Protein AF-A0AAJ0HAQ5-F1 (afdb_monomer)

Sequence (121 aa):
MRFATAILSAIAVILHSTLVVADSLTILECTTWWGSKDRTTAIWHTDHGSHSVDASNDCRDPDVPIVWEFCMDYSMKRGHFKATGQNKRCFVESNSKQVGGSYAGDALCSILKYSEVFCGW

Radius of gyration: 21.54 Å; Cα contacts (8 Å, |Δi|>4): 237; chains: 1; bounding box: 39×27×89 Å

Structure (mmCIF, N/CA/C/O backbone):
data_AF-A0AAJ0HAQ5-F1
#
_entry.id   AF-A0AAJ0HAQ5-F1
#
loop_
_atom_site.group_PDB
_atom_site.id
_atom_site.type_symbol
_atom_site.label_atom_id
_atom_site.label_alt_id
_atom_site.label_comp_id
_atom_site.label_asym_id
_atom_site.label_entity_id
_atom_site.label_seq_id
_atom_site.pdbx_PDB_ins_code
_atom_site.Cartn_x
_atom_site.Cartn_y
_atom_site.Cartn_z
_atom_site.occupancy
_atom_site.B_iso_or_equiv
_atom_site.auth_seq_id
_atom_site.auth_comp_id
_atom_site.auth_asym_id
_atom_site.auth_atom_id
_atom_site.pdbx_PDB_model_num
ATOM 1 N N . MET A 1 1 ? 7.122 -0.144 68.369 1.00 42.69 1 MET A N 1
ATOM 2 C CA . MET A 1 1 ? 7.317 -1.013 67.189 1.00 42.69 1 MET A CA 1
ATOM 3 C C . MET A 1 1 ? 5.962 -1.290 66.554 1.00 42.69 1 MET A C 1
ATOM 5 O O . MET A 1 1 ? 5.182 -2.042 67.120 1.00 42.69 1 MET A O 1
ATOM 9 N N . ARG A 1 2 ? 5.643 -0.619 65.442 1.00 45.25 2 ARG A N 1
ATOM 10 C CA . ARG A 1 2 ? 4.482 -0.909 64.586 1.00 45.25 2 ARG A CA 1
ATOM 11 C C . ARG A 1 2 ? 4.900 -0.617 63.146 1.00 45.25 2 ARG A C 1
ATOM 13 O O . ARG A 1 2 ? 4.718 0.492 62.667 1.00 45.25 2 ARG A O 1
ATOM 20 N N . PHE A 1 3 ? 5.536 -1.593 62.505 1.00 48.78 3 PHE A N 1
ATOM 21 C CA . PHE A 1 3 ? 5.750 -1.582 61.061 1.00 48.78 3 PHE A CA 1
ATOM 22 C C . PHE A 1 3 ? 4.615 -2.390 60.446 1.00 48.78 3 PHE A C 1
ATOM 24 O O . PHE A 1 3 ? 4.700 -3.606 60.314 1.00 48.78 3 PHE A O 1
ATOM 31 N N . ALA A 1 4 ? 3.509 -1.717 60.166 1.00 52.75 4 ALA A N 1
ATOM 32 C CA . ALA A 1 4 ? 2.449 -2.253 59.335 1.00 52.75 4 ALA A CA 1
ATOM 33 C C . ALA A 1 4 ? 2.236 -1.272 58.186 1.00 52.75 4 ALA A C 1
ATOM 35 O O . ALA A 1 4 ? 2.417 -0.069 58.361 1.00 52.75 4 ALA A O 1
ATOM 36 N N . THR A 1 5 ? 1.834 -1.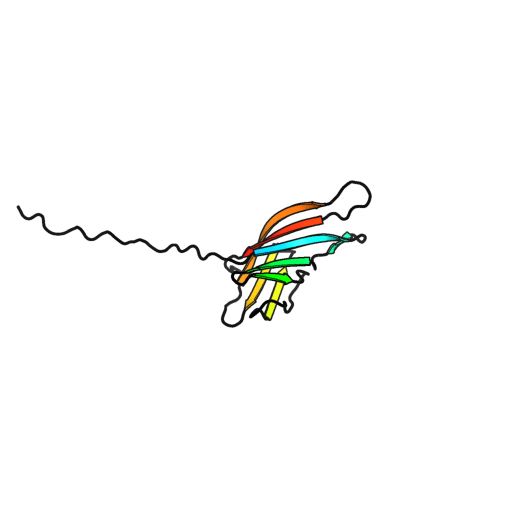817 57.041 1.00 54.59 5 THR A N 1
ATOM 37 C CA . THR A 1 5 ? 1.390 -1.128 55.821 1.00 54.59 5 THR A CA 1
ATOM 38 C C . THR A 1 5 ? 2.453 -0.385 55.015 1.00 54.59 5 THR A C 1
ATOM 40 O O . THR A 1 5 ? 2.703 0.789 55.240 1.00 54.59 5 THR A O 1
ATOM 43 N N . ALA A 1 6 ? 3.005 -1.072 54.009 1.00 48.31 6 ALA A N 1
ATOM 44 C CA . ALA A 1 6 ? 3.023 -0.596 52.617 1.00 48.31 6 ALA A CA 1
ATOM 45 C C . ALA A 1 6 ? 3.691 -1.644 51.703 1.00 48.31 6 ALA A C 1
ATOM 47 O O . ALA A 1 6 ? 4.770 -1.423 51.165 1.00 48.31 6 ALA A O 1
ATOM 48 N N . ILE A 1 7 ? 3.062 -2.810 51.523 1.00 54.25 7 ILE A N 1
ATOM 49 C CA . ILE A 1 7 ? 3.384 -3.708 50.400 1.00 54.25 7 ILE A CA 1
ATOM 50 C C . ILE A 1 7 ? 2.140 -3.760 49.517 1.00 54.25 7 ILE A C 1
ATOM 52 O O . ILE A 1 7 ? 1.355 -4.692 49.598 1.00 54.25 7 ILE A O 1
ATOM 56 N N . LEU A 1 8 ? 1.911 -2.696 48.749 1.00 50.78 8 LEU A N 1
ATOM 57 C CA . LEU A 1 8 ? 0.872 -2.601 47.717 1.00 50.78 8 LEU A CA 1
ATOM 58 C C . LEU A 1 8 ? 1.339 -1.571 46.676 1.00 50.78 8 LEU A C 1
ATOM 60 O O . LEU A 1 8 ? 0.853 -0.449 46.594 1.00 50.78 8 LEU A O 1
ATOM 64 N N . SER A 1 9 ? 2.376 -1.923 45.924 1.00 51.09 9 SER A N 1
ATOM 65 C CA . SER A 1 9 ? 2.755 -1.247 44.672 1.00 51.09 9 SER A CA 1
ATOM 66 C C . SER A 1 9 ? 3.448 -2.253 43.758 1.00 51.09 9 SER A C 1
ATOM 68 O O . SER A 1 9 ? 4.556 -2.056 43.277 1.00 51.09 9 SER A O 1
ATOM 70 N N . ALA A 1 10 ? 2.786 -3.390 43.572 1.00 52.88 10 ALA A N 1
ATOM 71 C CA . ALA A 1 10 ? 3.014 -4.277 42.447 1.00 52.88 10 ALA A CA 1
ATOM 72 C C . ALA A 1 10 ? 1.753 -4.203 41.579 1.00 52.88 10 ALA A C 1
ATOM 74 O O . ALA A 1 10 ? 0.651 -4.137 42.117 1.00 52.88 10 ALA A O 1
ATOM 75 N N . ILE A 1 11 ? 1.933 -4.263 40.259 1.00 58.66 11 ILE A N 1
ATOM 76 C CA . ILE A 1 11 ? 0.902 -4.191 39.208 1.00 58.66 11 ILE A CA 1
ATOM 77 C C . ILE A 1 11 ? 0.583 -2.756 38.744 1.00 58.66 11 ILE A C 1
ATOM 79 O O . ILE A 1 11 ? -0.546 -2.285 38.772 1.00 58.66 11 ILE A O 1
ATOM 83 N N . ALA A 1 12 ? 1.600 -2.083 38.209 1.00 54.22 12 ALA A N 1
ATOM 84 C CA . ALA A 1 12 ? 1.412 -1.164 37.088 1.00 54.22 12 ALA A CA 1
ATOM 85 C C . ALA A 1 12 ? 2.125 -1.755 35.863 1.00 54.22 12 ALA A C 1
ATOM 87 O O . ALA A 1 12 ? 3.045 -1.166 35.304 1.00 54.22 12 ALA A O 1
ATOM 88 N N . VAL A 1 13 ? 1.727 -2.969 35.463 1.00 53.97 13 VAL A N 1
ATOM 89 C CA . VAL A 1 13 ? 1.996 -3.452 34.103 1.00 53.97 13 VAL A CA 1
ATOM 90 C C . VAL A 1 13 ? 0.996 -2.717 33.220 1.00 53.97 13 VAL A C 1
ATOM 92 O O . VAL A 1 13 ? -0.080 -3.223 32.916 1.00 53.97 13 VAL A O 1
ATOM 95 N N . ILE A 1 14 ? 1.302 -1.460 32.898 1.00 57.81 14 ILE A N 1
ATOM 96 C CA . ILE A 1 14 ? 0.574 -0.747 31.855 1.00 57.81 14 ILE A CA 1
ATOM 97 C C . ILE A 1 14 ? 0.920 -1.488 30.574 1.00 57.81 14 ILE A C 1
ATOM 99 O O . ILE A 1 14 ? 2.046 -1.394 30.078 1.00 57.81 14 ILE A O 1
ATOM 103 N N . LEU A 1 15 ? -0.056 -2.269 30.110 1.00 51.12 15 LEU A N 1
ATOM 104 C CA . LEU A 1 15 ? -0.128 -2.848 28.784 1.00 51.12 15 LEU A CA 1
ATOM 105 C C . LEU A 1 15 ? 0.141 -1.751 27.750 1.00 51.12 15 LEU A C 1
ATOM 107 O O . LEU A 1 15 ? -0.772 -1.137 27.213 1.00 51.12 15 LEU A O 1
ATOM 111 N N . HIS A 1 16 ? 1.408 -1.543 27.421 1.00 46.47 16 HIS A N 1
ATOM 112 C CA . HIS A 1 16 ? 1.778 -1.149 26.077 1.00 46.47 16 HIS A CA 1
ATOM 113 C C . HIS A 1 16 ? 1.789 -2.438 25.265 1.00 46.47 16 HIS A C 1
ATOM 115 O O . HIS A 1 16 ? 2.831 -2.916 24.827 1.00 46.47 16 HIS A O 1
ATOM 121 N N . SER A 1 17 ? 0.604 -3.032 25.095 1.00 46.06 17 SER A N 1
ATOM 122 C CA . SER A 1 17 ? 0.320 -3.761 23.872 1.00 46.06 17 SER A CA 1
ATOM 123 C C . SER A 1 17 ? 0.509 -2.726 22.778 1.00 46.06 17 SER A C 1
ATOM 125 O O . SER A 1 17 ? -0.390 -1.935 22.498 1.00 46.06 17 SER A O 1
ATOM 127 N N . THR A 1 18 ? 1.734 -2.648 22.255 1.00 50.12 18 THR A N 1
ATOM 128 C CA . THR A 1 18 ? 2.002 -2.061 20.954 1.00 50.12 18 THR A CA 1
ATOM 129 C C . THR A 1 18 ? 0.884 -2.573 20.076 1.00 50.12 18 THR A C 1
ATOM 131 O O . THR A 1 18 ? 0.750 -3.785 19.908 1.00 50.12 18 THR A O 1
ATOM 134 N N . LEU A 1 19 ? 0.003 -1.671 19.663 1.00 48.75 19 LEU A N 1
ATOM 135 C CA . LEU A 1 19 ? -1.005 -1.944 18.663 1.00 48.75 19 LEU A CA 1
ATOM 136 C C . LEU A 1 19 ? -0.192 -2.410 17.465 1.00 48.75 19 LEU A C 1
ATOM 138 O O . LEU A 1 19 ? 0.450 -1.597 16.802 1.00 48.75 19 LEU A O 1
ATOM 142 N N . VAL A 1 20 ? -0.065 -3.728 17.325 1.00 53.53 20 VAL A N 1
ATOM 143 C CA . VAL A 1 20 ? 0.599 -4.342 16.193 1.00 53.53 20 VAL A CA 1
ATOM 144 C C . VAL A 1 20 ? -0.326 -3.994 15.051 1.00 53.53 20 VAL A C 1
ATOM 146 O O . VAL A 1 20 ? -1.380 -4.593 14.876 1.00 53.53 20 VAL A O 1
ATOM 149 N N . VAL A 1 21 ? 0.018 -2.909 14.375 1.00 60.94 21 VAL A N 1
ATOM 150 C CA . VAL A 1 21 ? -0.442 -2.618 13.034 1.00 60.94 21 VAL A CA 1
ATOM 151 C C . VAL A 1 21 ? 0.098 -3.779 12.207 1.00 60.94 21 VAL A C 1
ATOM 153 O O . VAL A 1 21 ? 1.297 -3.865 11.937 1.00 60.94 21 VAL A O 1
ATOM 156 N N . ALA A 1 22 ? -0.758 -4.784 12.053 1.00 75.38 22 ALA A N 1
ATOM 157 C CA . ALA A 1 22 ? -0.377 -6.130 11.653 1.00 75.38 22 ALA A CA 1
ATOM 158 C C . ALA A 1 22 ? -0.232 -6.242 10.141 1.00 75.38 22 ALA A C 1
ATOM 160 O O . ALA A 1 22 ? 0.503 -7.094 9.636 1.00 75.38 22 ALA A O 1
ATOM 161 N N . ASP A 1 23 ? -0.897 -5.350 9.414 1.00 93.00 23 ASP A N 1
ATOM 162 C CA . ASP A 1 23 ? -0.942 -5.440 7.979 1.00 93.00 23 ASP A CA 1
ATOM 163 C C . ASP A 1 23 ? 0.360 -4.905 7.368 1.00 93.00 23 ASP A C 1
ATOM 165 O O . ASP A 1 23 ? 0.938 -3.887 7.772 1.00 93.00 23 ASP A O 1
ATOM 169 N N . SER A 1 24 ? 0.834 -5.591 6.336 1.00 95.62 24 SER A N 1
ATOM 170 C CA . SER A 1 24 ? 1.941 -5.111 5.516 1.00 95.62 24 SER A CA 1
ATOM 171 C C . SER A 1 24 ? 1.652 -5.350 4.049 1.00 95.62 24 SER A C 1
ATOM 173 O O . SER A 1 24 ? 0.949 -6.285 3.675 1.00 95.62 24 SER A O 1
ATOM 175 N N . LEU A 1 25 ? 2.205 -4.495 3.205 1.00 97.50 25 LEU A N 1
ATOM 176 C CA . LEU A 1 25 ? 1.975 -4.527 1.774 1.00 97.50 25 LEU A CA 1
ATOM 177 C C . LEU A 1 25 ? 3.323 -4.513 1.057 1.00 97.50 25 LEU A C 1
ATOM 179 O O . LEU A 1 25 ? 4.162 -3.643 1.286 1.00 97.50 25 LEU A O 1
ATOM 183 N N . THR A 1 26 ? 3.530 -5.496 0.189 1.00 97.44 26 THR A N 1
ATOM 184 C CA . THR A 1 26 ? 4.718 -5.609 -0.657 1.00 97.44 26 THR A CA 1
ATOM 185 C C . THR A 1 26 ? 4.309 -5.364 -2.099 1.00 97.44 26 THR A C 1
ATOM 187 O O . THR A 1 26 ? 3.509 -6.115 -2.643 1.00 97.44 26 THR A O 1
ATOM 190 N N . ILE A 1 27 ? 4.866 -4.334 -2.726 1.00 97.25 27 ILE A N 1
ATOM 191 C CA . ILE A 1 27 ? 4.536 -3.925 -4.093 1.00 97.25 27 ILE A CA 1
ATOM 192 C C . ILE A 1 27 ? 5.753 -4.161 -4.976 1.00 97.25 27 ILE A C 1
ATOM 194 O O . ILE A 1 27 ? 6.861 -3.743 -4.629 1.00 97.25 27 ILE A O 1
ATOM 198 N N . LEU A 1 28 ? 5.549 -4.799 -6.126 1.00 94.81 28 LEU A N 1
ATOM 199 C CA . LEU A 1 28 ? 6.534 -4.815 -7.196 1.00 94.81 28 LEU A CA 1
ATOM 200 C C . LEU A 1 28 ? 6.283 -3.598 -8.088 1.00 94.81 28 LEU A C 1
ATOM 202 O O . LEU A 1 28 ? 5.295 -3.539 -8.814 1.00 94.81 28 LEU A O 1
ATOM 206 N N . GLU A 1 29 ? 7.183 -2.624 -8.022 1.00 93.69 29 GLU A N 1
ATOM 207 C CA . GLU A 1 29 ? 7.203 -1.500 -8.947 1.00 93.69 29 GLU A CA 1
ATOM 208 C C . GLU A 1 29 ? 8.177 -1.808 -10.083 1.00 93.69 29 GLU A C 1
ATOM 210 O O . GLU A 1 29 ? 9.371 -1.949 -9.833 1.00 93.69 29 GLU A O 1
ATOM 215 N N . CYS A 1 30 ? 7.712 -1.842 -11.329 1.00 90.12 30 CYS A N 1
ATOM 216 C CA . CYS A 1 30 ? 8.582 -1.996 -12.495 1.00 90.12 30 CYS A CA 1
ATOM 217 C C . CYS A 1 30 ? 8.445 -0.818 -13.454 1.00 90.12 30 CYS A C 1
ATOM 219 O O . CYS A 1 30 ? 7.368 -0.265 -13.664 1.00 90.12 30 CYS A O 1
ATOM 221 N N . THR A 1 31 ? 9.559 -0.421 -14.061 1.00 88.56 31 THR A N 1
ATOM 222 C CA . THR A 1 31 ? 9.557 0.610 -15.099 1.00 88.56 31 THR A CA 1
ATOM 223 C C . THR A 1 31 ? 9.231 -0.042 -16.435 1.00 88.56 31 THR A C 1
ATOM 225 O O . THR A 1 31 ? 9.987 -0.878 -16.925 1.00 88.56 31 THR A O 1
ATOM 228 N N . THR A 1 32 ? 8.093 0.332 -17.007 1.00 82.69 32 THR A N 1
ATOM 229 C CA . THR A 1 32 ? 7.683 -0.067 -18.355 1.00 82.69 32 THR A CA 1
ATOM 230 C C . THR A 1 32 ? 8.609 0.549 -19.404 1.00 82.69 32 THR A C 1
ATOM 232 O O . THR A 1 32 ? 9.319 1.522 -19.143 1.00 82.69 32 THR A O 1
ATOM 235 N N . TRP A 1 33 ? 8.570 0.023 -20.627 1.00 76.31 33 TRP A N 1
ATOM 236 C CA . TRP A 1 33 ? 9.414 0.508 -21.723 1.00 76.31 33 TRP A CA 1
ATOM 237 C C 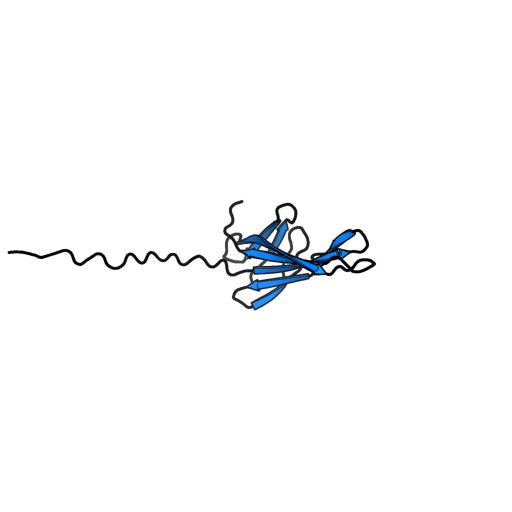. TRP A 1 33 ? 9.155 1.975 -22.118 1.00 76.31 33 TRP A C 1
ATOM 239 O O . TRP A 1 33 ? 10.036 2.625 -22.671 1.00 76.31 33 TRP A O 1
ATOM 249 N N . TRP A 1 34 ? 7.978 2.513 -21.784 1.00 80.50 34 TRP A N 1
ATOM 250 C CA . TRP A 1 34 ? 7.615 3.923 -21.966 1.00 80.50 34 TRP A CA 1
ATOM 251 C C . TRP A 1 34 ? 8.053 4.830 -20.804 1.00 80.50 34 TRP A C 1
ATOM 253 O O . TRP A 1 34 ? 7.721 6.012 -20.779 1.00 80.50 34 TRP A O 1
ATOM 263 N N . GLY A 1 35 ? 8.758 4.289 -19.806 1.00 82.00 35 GLY A N 1
ATOM 264 C CA . GLY A 1 35 ? 9.193 5.024 -18.616 1.00 82.00 35 GLY A CA 1
ATOM 265 C C . GLY A 1 35 ? 8.132 5.154 -17.516 1.00 82.00 35 GLY A C 1
ATOM 266 O O . GLY A 1 35 ? 8.432 5.682 -16.446 1.00 82.00 35 GLY A O 1
ATOM 267 N N . SER A 1 36 ? 6.908 4.657 -17.725 1.00 86.12 36 SER A N 1
ATOM 268 C CA . SER A 1 36 ? 5.862 4.631 -16.693 1.00 86.12 36 SER A CA 1
ATOM 269 C C . SER A 1 36 ? 6.149 3.564 -15.635 1.00 86.12 36 SER A C 1
ATOM 271 O O . SER A 1 36 ? 6.738 2.528 -15.944 1.00 86.12 36 SER A O 1
ATOM 273 N N . LYS A 1 37 ? 5.708 3.797 -14.396 1.00 89.69 37 LYS A N 1
ATOM 274 C CA . LYS A 1 37 ? 5.816 2.837 -13.291 1.00 89.69 37 LYS A CA 1
ATOM 275 C C . LYS A 1 37 ? 4.564 1.963 -13.229 1.00 89.69 37 LYS A C 1
ATOM 277 O O . LYS A 1 37 ? 3.479 2.486 -12.996 1.00 89.69 37 LYS A O 1
ATOM 282 N N . ASP A 1 38 ? 4.726 0.661 -13.426 1.00 91.25 38 ASP A N 1
ATOM 283 C CA . ASP A 1 38 ? 3.696 -0.344 -13.165 1.00 91.25 38 ASP A CA 1
ATOM 284 C C . ASP A 1 38 ? 3.773 -0.781 -11.703 1.00 91.25 38 ASP A C 1
ATOM 286 O O . ASP A 1 38 ? 4.862 -1.036 -11.187 1.00 91.25 38 ASP A O 1
ATOM 290 N N . ARG A 1 39 ? 2.616 -0.812 -11.042 1.00 93.56 39 ARG A N 1
ATOM 291 C CA . ARG A 1 39 ? 2.434 -1.135 -9.620 1.00 93.56 39 ARG A CA 1
ATOM 292 C C . ARG A 1 39 ? 1.188 -1.992 -9.392 1.00 93.56 39 ARG A C 1
ATOM 294 O O . ARG A 1 39 ? 0.662 -2.047 -8.285 1.00 93.56 39 ARG A O 1
ATOM 301 N N . THR A 1 40 ? 0.701 -2.647 -10.442 1.00 93.56 40 THR A N 1
ATOM 302 C CA . THR A 1 40 ? -0.488 -3.509 -10.383 1.00 93.56 40 THR A CA 1
ATOM 303 C C . THR A 1 40 ? -0.249 -4.799 -9.601 1.00 93.56 40 THR A C 1
ATOM 305 O O . THR A 1 40 ? -1.195 -5.441 -9.163 1.00 93.56 40 THR A O 1
ATOM 308 N N . THR A 1 41 ? 1.011 -5.192 -9.397 1.00 93.19 41 THR A N 1
ATOM 309 C CA . THR A 1 41 ? 1.363 -6.424 -8.685 1.00 93.19 41 THR A CA 1
ATOM 310 C C . THR A 1 41 ? 1.770 -6.118 -7.247 1.00 93.19 41 THR A C 1
ATOM 312 O O . THR A 1 41 ? 2.883 -5.646 -6.993 1.00 93.19 41 THR A O 1
ATOM 315 N N . ALA A 1 42 ? 0.893 -6.430 -6.294 1.00 96.12 42 ALA A N 1
ATOM 316 C CA . ALA A 1 42 ? 1.199 -6.341 -4.873 1.00 96.12 42 ALA A CA 1
ATOM 317 C C . ALA A 1 42 ? 0.623 -7.509 -4.069 1.00 96.12 42 ALA A C 1
ATOM 319 O O . ALA A 1 42 ? -0.411 -8.076 -4.412 1.00 96.12 42 ALA A O 1
ATOM 320 N N . ILE A 1 43 ? 1.302 -7.839 -2.971 1.00 97.81 43 ILE A N 1
ATOM 321 C CA . ILE A 1 43 ? 0.856 -8.810 -1.976 1.00 97.81 43 ILE A CA 1
ATOM 322 C C . ILE A 1 43 ? 0.590 -8.075 -0.669 1.00 97.81 43 ILE A C 1
ATOM 324 O O . ILE A 1 43 ? 1.500 -7.486 -0.079 1.00 97.81 43 ILE A O 1
ATOM 328 N N . TRP A 1 44 ? -0.657 -8.124 -0.219 1.00 97.25 44 TRP A N 1
ATOM 329 C CA . TRP A 1 44 ? -1.085 -7.615 1.075 1.00 97.25 44 TRP A CA 1
ATOM 330 C C . TRP A 1 44 ? -1.133 -8.766 2.076 1.00 97.25 44 TRP A C 1
ATOM 332 O O . TRP A 1 44 ? -1.900 -9.712 1.917 1.00 97.25 44 TRP A O 1
ATOM 342 N N . HIS A 1 45 ? -0.296 -8.689 3.103 1.00 95.75 45 HIS A N 1
ATOM 343 C CA . HIS A 1 45 ? -0.283 -9.594 4.242 1.00 95.75 45 HIS A CA 1
ATOM 344 C C . HIS A 1 45 ? -1.159 -9.034 5.366 1.00 95.75 45 HIS A C 1
ATOM 346 O O . HIS A 1 45 ? -0.934 -7.917 5.828 1.00 95.75 45 HIS A O 1
ATOM 352 N N . THR A 1 46 ? -2.131 -9.828 5.799 1.00 91.25 46 THR A N 1
ATOM 353 C CA . THR A 1 46 ? -3.066 -9.550 6.897 1.00 91.25 46 THR A CA 1
ATOM 354 C C . THR A 1 46 ? -2.961 -10.661 7.946 1.00 91.25 46 THR A C 1
ATOM 356 O O . THR A 1 46 ? -2.366 -11.712 7.688 1.00 91.25 46 THR A O 1
ATOM 359 N N . ASP A 1 47 ? -3.632 -10.496 9.086 1.00 84.88 47 ASP A N 1
ATOM 360 C CA . ASP A 1 47 ? -3.791 -11.566 10.086 1.00 84.88 47 ASP A CA 1
ATOM 361 C C . ASP A 1 47 ? -4.554 -12.797 9.558 1.00 84.88 47 ASP A C 1
ATOM 363 O O . ASP A 1 47 ? -4.475 -13.885 10.132 1.00 84.88 47 ASP A O 1
ATOM 367 N N . HIS A 1 48 ? -5.292 -12.648 8.455 1.00 83.44 48 HIS A N 1
ATOM 368 C CA . HIS A 1 48 ? -6.118 -13.699 7.859 1.00 83.44 48 HIS A CA 1
ATOM 369 C C . HIS A 1 48 ? -5.477 -14.367 6.637 1.00 83.44 48 HIS A C 1
ATOM 371 O O . HIS A 1 48 ? -6.072 -15.274 6.054 1.00 83.44 48 HIS A O 1
ATOM 377 N N . GLY A 1 49 ? -4.264 -13.960 6.255 1.00 90.19 49 GLY A N 1
ATOM 378 C CA . GLY A 1 49 ? -3.550 -14.514 5.111 1.00 90.19 49 GLY A CA 1
ATOM 379 C C . GLY A 1 49 ? -2.975 -13.444 4.192 1.00 90.19 49 GLY A C 1
ATOM 380 O O . GLY A 1 49 ? -2.812 -12.285 4.567 1.00 90.19 49 GLY A O 1
ATOM 381 N N . SER A 1 50 ? -2.602 -13.859 2.982 1.00 95.50 50 SER A N 1
ATOM 382 C CA . SER A 1 50 ? -2.007 -12.981 1.972 1.00 95.50 50 SER A CA 1
ATOM 383 C C . SER A 1 50 ? -2.892 -12.897 0.737 1.00 95.50 50 SER A C 1
ATOM 385 O O . SER A 1 50 ? -3.375 -13.921 0.257 1.00 95.50 50 SER A O 1
ATOM 387 N N . HIS A 1 51 ? -3.061 -11.687 0.214 1.00 96.31 51 HIS A N 1
ATOM 388 C CA . HIS A 1 51 ? -3.957 -11.386 -0.896 1.00 96.31 51 HIS A CA 1
ATOM 389 C C . HIS A 1 51 ? -3.196 -10.679 -2.012 1.00 96.31 51 HIS A C 1
ATOM 391 O O . HIS A 1 51 ? -2.409 -9.768 -1.751 1.00 96.31 51 HIS A O 1
ATOM 397 N N . SER A 1 52 ? -3.434 -11.092 -3.257 1.00 96.56 52 SER A N 1
ATOM 398 C CA . SER A 1 52 ? -2.951 -10.351 -4.420 1.00 96.56 52 SER A CA 1
ATOM 399 C C . SER A 1 52 ? -3.866 -9.156 -4.643 1.00 96.56 52 SER A C 1
ATOM 401 O O . SER A 1 52 ? -5.070 -9.335 -4.799 1.00 96.56 52 SER A O 1
ATOM 403 N N . VAL A 1 53 ? -3.306 -7.952 -4.674 1.00 96.94 53 VAL A N 1
ATOM 404 C CA . VAL A 1 53 ? -4.072 -6.717 -4.864 1.00 96.94 53 VAL A CA 1
ATOM 405 C C . VAL A 1 53 ? -3.440 -5.846 -5.936 1.00 96.94 53 VAL A C 1
ATOM 407 O O . VAL A 1 53 ? -2.218 -5.792 -6.072 1.00 96.94 53 VAL A O 1
ATOM 410 N N . ASP A 1 54 ? -4.286 -5.135 -6.678 1.00 96.69 54 ASP A N 1
ATOM 411 C CA . ASP A 1 54 ? -3.840 -4.048 -7.540 1.00 96.69 54 ASP A CA 1
ATOM 412 C C . ASP A 1 54 ? -3.450 -2.858 -6.660 1.00 96.69 54 ASP A C 1
ATOM 414 O O . ASP A 1 54 ? -4.293 -2.288 -5.966 1.00 96.69 54 ASP A O 1
ATOM 418 N N . ALA A 1 55 ? -2.173 -2.478 -6.676 1.00 96.75 55 ALA A N 1
ATOM 419 C CA . ALA A 1 55 ? -1.659 -1.324 -5.950 1.00 96.75 55 ALA A CA 1
ATOM 420 C C . ALA A 1 55 ? -1.405 -0.116 -6.862 1.00 96.75 55 ALA A C 1
ATOM 422 O O . ALA A 1 55 ? -0.644 0.769 -6.501 1.00 96.75 55 ALA A O 1
ATOM 423 N N . SER A 1 56 ? -2.051 -0.001 -8.020 1.00 95.81 56 SER A N 1
ATOM 424 C CA . SER A 1 56 ? -2.031 1.223 -8.834 1.00 95.81 56 SER A CA 1
ATOM 425 C C . SER A 1 56 ? -2.376 2.483 -8.019 1.00 95.81 56 SER A C 1
ATOM 427 O O . SER A 1 56 ? -2.921 2.416 -6.915 1.00 95.81 56 SER A O 1
ATOM 429 N N . ASN A 1 57 ? -2.051 3.665 -8.537 1.00 95.19 57 ASN A N 1
ATOM 430 C CA . ASN A 1 57 ? -2.406 4.912 -7.853 1.00 95.19 57 ASN A CA 1
ATOM 431 C C . ASN A 1 57 ? -3.935 5.066 -7.741 1.00 95.19 57 ASN A C 1
ATOM 433 O O . ASN A 1 57 ? -4.654 4.524 -8.576 1.00 95.19 57 ASN A O 1
ATOM 437 N N . ASP A 1 58 ? -4.404 5.800 -6.732 1.00 96.38 58 ASP A N 1
ATOM 438 C CA . ASP A 1 58 ? -5.824 6.047 -6.438 1.00 96.38 58 ASP A CA 1
ATOM 439 C C . ASP A 1 58 ? -6.551 4.858 -5.785 1.00 96.38 58 ASP A C 1
ATOM 441 O O . ASP A 1 58 ? -5.925 3.886 -5.355 1.00 96.38 58 ASP A O 1
ATOM 445 N N . CYS A 1 59 ? -7.867 5.000 -5.613 1.00 97.44 59 CYS A N 1
ATOM 446 C CA . CYS A 1 59 ? -8.726 4.099 -4.849 1.00 97.44 59 CYS A CA 1
ATOM 447 C C . CYS A 1 59 ? -9.386 3.025 -5.714 1.00 97.44 59 CYS A C 1
ATOM 449 O O . CYS A 1 59 ? -9.788 3.288 -6.848 1.00 97.44 59 CYS A O 1
ATOM 451 N N . ARG A 1 60 ? -9.564 1.835 -5.144 1.00 96.88 60 ARG A N 1
ATOM 452 C CA . ARG A 1 60 ? -10.302 0.719 -5.744 1.00 96.88 60 ARG A CA 1
ATOM 453 C C . ARG A 1 60 ? -10.863 -0.222 -4.685 1.00 96.88 60 ARG A C 1
ATOM 455 O O . ARG A 1 60 ? -10.487 -0.134 -3.520 1.00 96.88 60 ARG A O 1
ATOM 462 N N . ASP A 1 61 ? -11.740 -1.117 -5.114 1.00 95.94 61 ASP A N 1
ATOM 463 C CA . ASP A 1 61 ? -12.256 -2.219 -4.303 1.00 95.94 61 ASP A CA 1
ATOM 464 C C . ASP A 1 61 ? -11.313 -3.430 -4.444 1.00 95.94 61 ASP A C 1
ATOM 466 O O . ASP A 1 61 ? -11.145 -3.931 -5.563 1.00 95.94 61 ASP A O 1
ATOM 470 N N . PRO A 1 62 ? -10.596 -3.842 -3.384 1.00 94.75 62 PRO A N 1
ATOM 471 C CA . PRO A 1 62 ? -9.696 -4.983 -3.455 1.00 94.75 62 PRO A CA 1
ATOM 472 C C . PRO A 1 62 ? -10.449 -6.299 -3.208 1.00 94.75 62 PRO A C 1
ATOM 474 O O . PRO A 1 62 ? -11.371 -6.359 -2.405 1.00 94.75 62 PRO A O 1
ATOM 477 N N . ASP A 1 63 ? -9.975 -7.401 -3.794 1.00 92.38 63 ASP A N 1
ATOM 478 C CA . ASP A 1 63 ? -10.436 -8.753 -3.433 1.00 92.38 63 ASP A CA 1
ATOM 479 C C . ASP A 1 63 ? -9.794 -9.218 -2.108 1.00 92.38 63 ASP A C 1
ATOM 481 O O . ASP A 1 63 ? -8.993 -10.155 -2.039 1.00 92.38 63 ASP A O 1
ATOM 485 N N . VAL A 1 64 ? -10.081 -8.475 -1.039 1.00 92.75 64 VAL A N 1
ATOM 486 C CA . VAL A 1 64 ? -9.642 -8.744 0.331 1.00 92.75 64 VAL A CA 1
ATOM 487 C C . VAL A 1 64 ? -10.895 -8.810 1.201 1.00 92.75 64 VAL A C 1
ATOM 489 O O . VAL A 1 64 ? -11.672 -7.854 1.209 1.00 92.75 64 VAL A O 1
ATOM 492 N N . PRO A 1 65 ? -11.124 -9.904 1.953 1.00 92.81 65 PRO A N 1
ATOM 493 C CA . PRO A 1 65 ? -12.306 -10.039 2.793 1.00 92.81 65 PRO A CA 1
ATOM 494 C C . PRO A 1 65 ? -12.504 -8.815 3.678 1.00 92.81 65 PRO A C 1
ATOM 496 O O . PRO A 1 65 ? -11.532 -8.287 4.209 1.00 92.81 65 PRO A O 1
ATOM 499 N N . ILE A 1 66 ? -13.762 -8.391 3.837 1.00 91.38 66 ILE A N 1
ATOM 500 C CA . ILE A 1 66 ? -14.218 -7.251 4.654 1.00 91.38 66 ILE A CA 1
ATOM 501 C C . ILE A 1 66 ? -13.646 -5.874 4.285 1.00 91.38 66 ILE A C 1
ATOM 503 O O . ILE A 1 66 ? -14.085 -4.886 4.870 1.00 91.38 66 ILE A O 1
ATOM 507 N N . VAL A 1 67 ? -12.717 -5.775 3.335 1.00 94.69 67 VAL A N 1
ATOM 508 C CA . VAL A 1 67 ? -12.194 -4.510 2.815 1.00 94.69 67 VAL A CA 1
ATOM 509 C C . VAL A 1 67 ? -13.017 -4.122 1.595 1.00 94.69 67 VAL A C 1
ATOM 511 O O . VAL A 1 67 ? -13.313 -4.962 0.760 1.00 94.69 67 VAL A O 1
ATOM 514 N N . TRP A 1 68 ? -13.409 -2.856 1.515 1.00 95.50 68 TRP A N 1
ATOM 515 C CA . TRP A 1 68 ? -14.244 -2.342 0.419 1.00 95.50 68 TRP A CA 1
ATOM 516 C C . TRP A 1 68 ? -13.634 -1.116 -0.269 1.00 95.50 68 TRP A C 1
ATOM 518 O O . TRP A 1 68 ? -14.171 -0.597 -1.243 1.00 95.50 68 TRP A O 1
ATOM 528 N N . GLU A 1 69 ? -12.516 -0.610 0.252 1.00 97.00 69 GLU A N 1
ATOM 529 C CA . GLU A 1 69 ? -11.758 0.475 -0.359 1.00 97.00 69 GLU A CA 1
ATOM 530 C C . GLU A 1 69 ? -10.285 0.319 0.005 1.00 97.00 69 GLU A C 1
ATOM 532 O O . GLU A 1 69 ? -9.947 0.140 1.176 1.00 97.00 69 GLU A O 1
ATOM 537 N N . PHE A 1 70 ? -9.417 0.420 -0.994 1.00 97.62 70 PHE A N 1
ATOM 538 C CA . PHE A 1 70 ? -7.967 0.446 -0.882 1.00 97.62 70 PHE A CA 1
ATOM 539 C C . PHE A 1 70 ? -7.414 1.514 -1.823 1.00 97.62 70 PHE A C 1
ATOM 541 O O . PHE A 1 70 ? -7.699 1.504 -3.019 1.00 97.62 70 PHE A O 1
ATOM 548 N N . CYS A 1 71 ? -6.635 2.445 -1.281 1.00 97.94 71 CYS A N 1
ATOM 549 C CA . CYS A 1 71 ? -6.103 3.596 -1.996 1.00 97.94 71 CYS A CA 1
ATOM 550 C C . CYS A 1 71 ? -4.594 3.706 -1.811 1.00 97.94 71 CYS A C 1
ATOM 552 O O . CYS A 1 71 ? -4.104 3.655 -0.680 1.00 97.94 71 CYS A O 1
ATOM 554 N N . MET A 1 72 ? -3.875 3.974 -2.902 1.00 98.38 72 MET A N 1
ATOM 555 C CA . MET A 1 72 ? -2.447 4.297 -2.871 1.00 98.38 72 MET A CA 1
ATOM 556 C C . MET A 1 72 ? -2.199 5.728 -3.348 1.00 98.38 72 MET A C 1
ATOM 558 O O . MET A 1 72 ? -2.727 6.154 -4.371 1.00 98.38 72 MET A O 1
ATOM 562 N N . ASP A 1 73 ? -1.361 6.452 -2.610 1.00 96.94 73 ASP A N 1
ATOM 563 C CA . ASP A 1 73 ? -0.877 7.794 -2.928 1.00 96.94 73 ASP A CA 1
ATOM 564 C C . ASP A 1 73 ? 0.654 7.766 -2.927 1.00 96.94 73 ASP A C 1
ATOM 566 O O . ASP A 1 7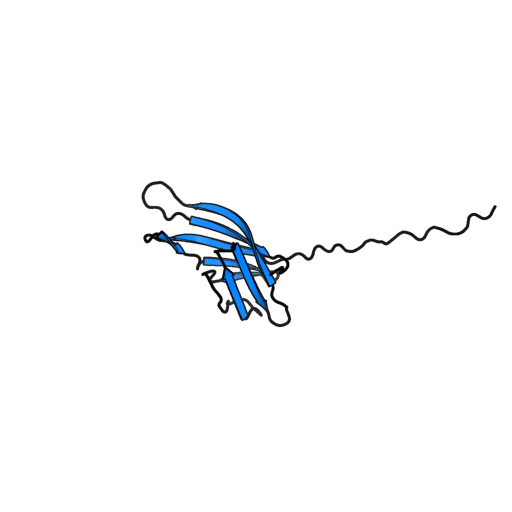3 ? 1.330 7.956 -1.909 1.00 96.94 73 ASP A O 1
ATOM 570 N N . TYR A 1 74 ? 1.205 7.507 -4.111 1.00 96.00 74 TYR A N 1
ATOM 571 C CA . TYR A 1 74 ? 2.648 7.394 -4.307 1.00 96.00 74 TYR A CA 1
ATOM 572 C C . TYR A 1 74 ? 3.376 8.732 -4.207 1.00 96.00 74 TYR A C 1
ATOM 574 O O . TYR A 1 74 ? 4.569 8.750 -3.908 1.00 96.00 74 TYR A O 1
ATOM 582 N N . SER A 1 75 ? 2.674 9.849 -4.421 1.00 95.19 75 SER A N 1
ATOM 583 C CA . SER A 1 75 ? 3.260 11.186 -4.280 1.00 95.19 75 SER A CA 1
ATOM 584 C C . SER A 1 75 ? 3.631 11.481 -2.826 1.00 95.19 75 SER A C 1
ATOM 586 O O . SER A 1 75 ? 4.653 12.110 -2.554 1.00 95.19 75 SER A O 1
ATOM 588 N N . MET A 1 76 ? 2.841 10.943 -1.893 1.00 96.19 76 MET A N 1
ATOM 589 C CA . MET A 1 76 ? 3.047 11.077 -0.455 1.00 96.19 76 MET A CA 1
ATOM 590 C C . MET A 1 76 ? 3.538 9.796 0.225 1.00 96.19 76 MET A C 1
ATOM 592 O O . MET A 1 76 ? 3.648 9.771 1.451 1.00 96.19 76 MET A O 1
ATOM 596 N N . LYS A 1 77 ? 3.844 8.744 -0.546 1.00 96.62 77 LYS A N 1
ATOM 597 C CA . LYS A 1 77 ? 4.333 7.447 -0.045 1.00 96.62 77 LYS A CA 1
ATOM 598 C C . LYS A 1 77 ? 3.450 6.850 1.050 1.00 96.62 77 LYS A C 1
ATOM 600 O O . LYS A 1 77 ? 3.927 6.336 2.067 1.00 96.62 77 LYS A O 1
ATOM 605 N N . ARG A 1 78 ? 2.139 6.939 0.849 1.00 96.81 78 ARG A N 1
ATOM 606 C CA . ARG A 1 78 ? 1.128 6.485 1.804 1.00 96.81 78 ARG A CA 1
ATOM 607 C C . ARG A 1 78 ? 0.027 5.718 1.094 1.00 96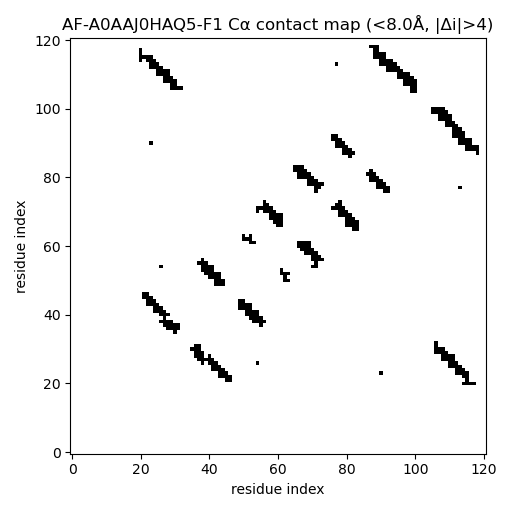.81 78 ARG A C 1
ATOM 609 O O . ARG A 1 78 ? -0.218 5.911 -0.091 1.00 96.81 78 ARG A O 1
ATOM 616 N N . GLY A 1 79 ? -0.667 4.883 1.843 1.00 97.44 79 GLY A N 1
ATOM 617 C CA . GLY A 1 79 ? -1.886 4.226 1.401 1.00 97.44 79 GLY A CA 1
ATOM 618 C C . GLY A 1 79 ? -2.910 4.215 2.519 1.00 97.44 79 GLY A C 1
ATOM 619 O O . GLY A 1 79 ? -2.598 4.534 3.669 1.00 97.44 79 GLY A O 1
ATOM 620 N N . HIS A 1 80 ? -4.144 3.869 2.196 1.00 97.19 80 HIS A N 1
ATOM 621 C CA . HIS A 1 80 ? -5.158 3.613 3.205 1.00 97.19 80 HIS A CA 1
ATOM 622 C C . HIS A 1 80 ? -6.185 2.619 2.704 1.00 97.19 80 HIS A C 1
ATOM 624 O O . HIS A 1 80 ? -6.310 2.388 1.505 1.00 97.19 80 HIS A O 1
ATOM 630 N N . PHE A 1 81 ? -6.925 2.047 3.637 1.00 96.81 81 PHE A N 1
ATOM 631 C CA . PHE A 1 81 ? -8.034 1.172 3.333 1.00 96.81 81 PHE A CA 1
ATOM 632 C C . PHE A 1 81 ? -9.155 1.340 4.346 1.00 96.81 81 PHE A C 1
ATOM 634 O O . PHE A 1 81 ? -8.962 1.861 5.454 1.00 96.81 81 PHE A O 1
ATOM 641 N N . LYS A 1 82 ? -10.345 0.899 3.953 1.00 95.38 82 LYS A N 1
ATOM 642 C CA . LYS A 1 82 ? -11.518 0.848 4.818 1.00 95.38 82 LYS A CA 1
ATOM 643 C C . LYS A 1 82 ? -12.064 -0.567 4.833 1.00 95.38 82 LYS A C 1
ATOM 645 O O . LYS A 1 82 ? -12.277 -1.177 3.787 1.00 95.38 82 LYS A O 1
ATOM 650 N N . ALA A 1 83 ? -12.297 -1.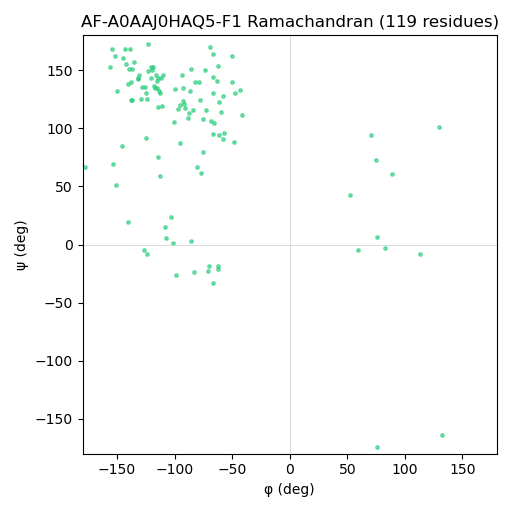057 6.043 1.00 93.44 83 ALA A N 1
ATOM 651 C CA . ALA A 1 83 ? -12.867 -2.367 6.290 1.00 93.44 83 ALA A CA 1
ATOM 652 C C . ALA A 1 83 ? -14.184 -2.241 7.058 1.00 93.44 83 ALA A C 1
ATOM 654 O O . ALA A 1 83 ? -14.395 -1.298 7.827 1.00 93.44 83 ALA A O 1
ATOM 655 N N . THR A 1 84 ? -15.101 -3.177 6.843 1.00 92.38 84 THR A N 1
ATOM 656 C CA . THR A 1 84 ? -16.389 -3.215 7.535 1.00 92.38 84 THR A CA 1
ATOM 657 C C . THR A 1 84 ? -16.180 -3.286 9.047 1.00 92.38 84 THR A C 1
ATOM 659 O O . THR A 1 84 ? -15.462 -4.145 9.553 1.00 92.38 84 THR A O 1
ATOM 662 N N . GLY A 1 85 ? -16.821 -2.375 9.782 1.00 91.38 85 GLY A N 1
ATOM 663 C CA . GLY A 1 85 ? -16.724 -2.316 11.244 1.00 91.38 85 GLY A CA 1
ATOM 664 C C . GLY A 1 85 ? -15.415 -1.727 11.781 1.00 91.38 85 GLY A C 1
ATOM 665 O O . GLY A 1 85 ? -15.215 -1.728 12.993 1.00 91.38 85 GLY A O 1
ATOM 666 N N . GLN A 1 86 ? -14.539 -1.206 10.917 1.00 89.31 86 GLN A N 1
ATOM 667 C CA . GLN A 1 86 ? -13.293 -0.550 11.307 1.00 89.31 86 GLN A CA 1
ATOM 668 C C . GLN A 1 86 ? -13.265 0.898 10.806 1.00 89.31 86 GLN A C 1
ATOM 670 O O . GLN A 1 86 ? -13.888 1.252 9.804 1.00 89.31 86 GLN A O 1
ATOM 675 N N . ASN A 1 87 ? -12.519 1.750 11.510 1.00 91.19 87 ASN A N 1
ATOM 676 C CA . ASN A 1 87 ? -12.160 3.064 10.983 1.00 91.19 87 ASN A CA 1
ATOM 677 C C . ASN A 1 87 ? -11.178 2.915 9.808 1.00 91.19 87 ASN A C 1
ATOM 679 O O . ASN A 1 87 ? -10.637 1.836 9.571 1.00 91.19 87 ASN A O 1
ATOM 683 N N . LYS A 1 88 ? -10.919 4.021 9.097 1.00 93.38 88 LYS A N 1
ATOM 684 C CA . LYS A 1 88 ? -9.825 4.116 8.116 1.00 93.38 88 LYS A CA 1
ATOM 685 C C . LYS A 1 88 ? -8.532 3.565 8.742 1.00 93.38 88 LYS A C 1
ATOM 687 O O . LYS A 1 88 ? -8.193 3.969 9.853 1.00 93.38 88 LYS A O 1
ATOM 692 N N . ARG A 1 89 ? -7.843 2.671 8.028 1.00 94.81 89 ARG A N 1
ATOM 693 C CA . ARG A 1 89 ? -6.533 2.085 8.370 1.00 94.81 89 ARG A CA 1
ATOM 694 C C . ARG A 1 89 ? -5.520 2.452 7.296 1.00 94.81 89 ARG A C 1
ATOM 696 O O . ARG A 1 89 ? -5.900 2.799 6.178 1.00 94.81 89 ARG A O 1
ATOM 703 N N . CYS A 1 90 ? -4.245 2.519 7.660 1.00 96.00 90 CYS A N 1
ATOM 704 C CA . CYS A 1 90 ? -3.312 3.424 6.992 1.00 96.00 90 CYS A CA 1
ATOM 705 C C . CYS A 1 90 ? -1.956 2.775 6.794 1.00 96.00 90 CYS A C 1
ATOM 707 O O . CYS A 1 90 ? -1.445 2.143 7.702 1.00 96.00 90 CYS A O 1
ATOM 709 N N . PHE A 1 91 ? -1.363 2.969 5.624 1.00 96.56 91 PHE A N 1
ATOM 710 C CA . PHE A 1 91 ? -0.051 2.459 5.256 1.00 96.56 91 PHE A CA 1
ATOM 711 C C . PHE A 1 91 ? 0.924 3.603 5.007 1.00 96.56 91 PHE A C 1
ATOM 713 O O . PHE A 1 91 ? 0.554 4.638 4.448 1.00 96.56 91 PHE A O 1
ATOM 720 N N . VAL A 1 92 ? 2.192 3.381 5.342 1.00 96.56 92 VAL A N 1
ATOM 721 C CA . VAL A 1 92 ? 3.312 4.245 4.951 1.00 96.56 92 VAL A CA 1
ATOM 722 C C . VAL A 1 92 ? 4.437 3.383 4.395 1.00 96.56 92 VAL A C 1
ATOM 724 O O . VAL A 1 92 ? 4.677 2.279 4.888 1.00 96.56 92 VAL A O 1
ATOM 727 N N . GLU A 1 93 ? 5.120 3.881 3.364 1.00 97.12 93 GLU A N 1
ATOM 728 C CA . GLU A 1 93 ? 6.313 3.233 2.818 1.00 97.12 93 GLU A CA 1
ATOM 729 C C . GLU A 1 93 ? 7.384 3.127 3.909 1.00 97.12 93 GLU A C 1
ATOM 731 O O . GLU A 1 93 ? 7.909 4.130 4.392 1.00 97.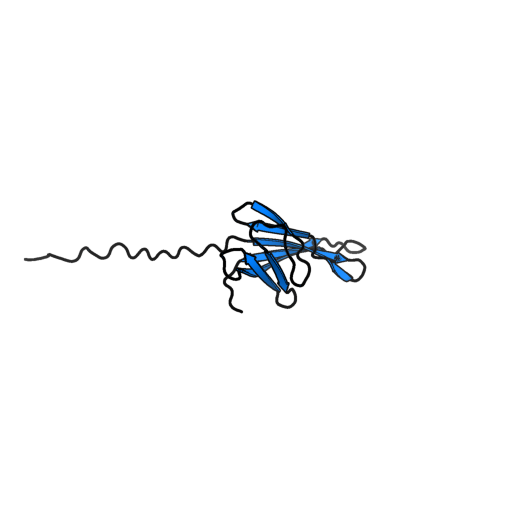12 93 GLU A O 1
ATOM 736 N N . SER A 1 94 ? 7.710 1.901 4.302 1.00 95.38 94 SER A N 1
ATOM 737 C CA . SER A 1 94 ? 8.705 1.606 5.329 1.00 95.38 94 SER A CA 1
ATOM 738 C C . SER A 1 94 ? 10.062 1.234 4.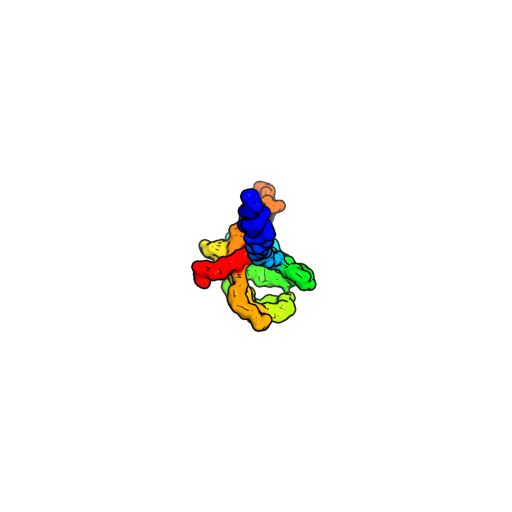737 1.00 95.38 94 SER A C 1
ATOM 740 O O . SER A 1 94 ? 11.094 1.422 5.382 1.00 95.38 94 SER A O 1
ATOM 742 N N . ASN A 1 95 ? 10.097 0.708 3.510 1.00 95.06 95 ASN A N 1
ATOM 743 C CA . ASN A 1 95 ? 11.337 0.349 2.828 1.00 95.06 95 ASN A CA 1
ATOM 744 C C . ASN A 1 95 ? 11.145 0.341 1.306 1.00 95.06 95 ASN A C 1
ATOM 746 O O . ASN A 1 95 ? 10.061 0.042 0.812 1.00 95.06 95 ASN A O 1
ATOM 750 N N . SER A 1 96 ? 12.216 0.587 0.558 1.00 94.25 96 SER A N 1
ATOM 751 C CA . SER A 1 96 ? 12.280 0.269 -0.865 1.00 94.25 96 SER A CA 1
ATOM 752 C C . SER A 1 96 ? 13.634 -0.342 -1.217 1.00 94.25 96 SER A C 1
ATOM 754 O O . SER A 1 96 ? 14.681 0.077 -0.722 1.00 94.25 96 SER A O 1
ATOM 756 N N . LYS A 1 97 ? 13.616 -1.361 -2.078 1.00 93.50 97 LYS A N 1
ATOM 757 C CA . LYS A 1 97 ? 14.819 -2.048 -2.552 1.00 93.50 97 LYS A CA 1
ATOM 758 C C . LYS A 1 97 ? 14.725 -2.300 -4.046 1.00 93.50 97 LYS A C 1
ATOM 760 O O . LYS A 1 97 ? 13.815 -2.989 -4.493 1.00 93.50 97 LYS A O 1
ATOM 765 N N . GLN A 1 98 ? 15.710 -1.832 -4.803 1.00 89.75 98 GLN A N 1
ATOM 766 C CA . GLN A 1 98 ? 15.854 -2.215 -6.203 1.00 89.75 98 GLN A CA 1
ATOM 767 C C . GLN A 1 98 ? 16.208 -3.708 -6.307 1.00 89.75 98 GLN A C 1
ATOM 769 O O . GLN A 1 98 ? 17.106 -4.193 -5.614 1.00 89.75 98 GLN A O 1
ATOM 774 N N . VAL A 1 99 ? 15.483 -4.442 -7.149 1.00 86.44 99 VAL A N 1
ATOM 775 C CA . VAL A 1 99 ? 15.649 -5.894 -7.348 1.00 86.44 99 VAL A CA 1
ATOM 776 C C . VAL A 1 99 ? 15.906 -6.289 -8.801 1.00 86.44 99 VAL A C 1
ATOM 778 O O . VAL A 1 99 ? 16.237 -7.441 -9.055 1.00 86.44 99 VAL A O 1
ATOM 781 N N . GLY A 1 100 ? 15.796 -5.348 -9.741 1.00 74.25 100 GLY A N 1
ATOM 782 C CA . GLY A 1 100 ? 16.078 -5.568 -11.158 1.00 74.25 100 GLY A CA 1
ATOM 783 C C . GLY A 1 100 ? 16.749 -4.365 -11.818 1.00 74.25 100 GLY A C 1
ATOM 784 O O . GLY A 1 100 ? 16.606 -3.225 -11.360 1.00 74.25 100 GLY A O 1
ATOM 785 N N . GLY A 1 101 ? 17.486 -4.641 -12.895 1.00 63.53 101 GLY A N 1
ATOM 786 C CA . GLY A 1 101 ? 18.192 -3.652 -13.703 1.00 63.53 101 GLY A CA 1
ATOM 787 C C . GLY A 1 101 ? 19.654 -4.008 -13.941 1.00 63.53 101 GLY A C 1
ATOM 788 O O . GLY A 1 101 ? 20.491 -3.739 -13.082 1.00 63.53 101 GLY A O 1
ATOM 789 N N . SER A 1 102 ? 19.965 -4.533 -15.125 1.00 47.84 102 SER A N 1
ATOM 790 C CA . SER A 1 102 ? 21.311 -4.476 -15.698 1.00 47.84 102 SER A CA 1
ATOM 791 C C . SER A 1 102 ? 21.292 -3.520 -16.890 1.00 47.84 102 SER A C 1
ATOM 793 O O . SER A 1 102 ? 20.284 -3.395 -17.586 1.00 47.84 102 SER A O 1
ATOM 795 N N . TYR A 1 103 ? 22.393 -2.795 -17.103 1.00 44.16 103 TYR A N 1
ATOM 796 C CA . TYR A 1 103 ? 22.602 -1.972 -18.297 1.00 44.16 103 TYR A CA 1
ATOM 797 C C . TYR A 1 103 ? 22.161 -2.734 -19.565 1.00 44.16 103 TYR A C 1
ATOM 799 O O . TYR A 1 103 ? 22.563 -3.877 -19.752 1.00 44.16 103 TYR A O 1
ATOM 807 N N . ALA A 1 104 ? 21.394 -2.060 -20.431 1.00 45.12 104 ALA A N 1
ATOM 808 C CA . ALA A 1 104 ? 20.869 -2.543 -21.717 1.00 45.12 104 ALA A CA 1
ATOM 809 C C . ALA A 1 104 ? 19.686 -3.542 -21.668 1.00 45.12 104 ALA A C 1
ATOM 811 O O . ALA A 1 104 ? 19.818 -4.696 -22.059 1.00 45.12 104 ALA A O 1
ATOM 812 N N . GLY A 1 105 ? 18.488 -3.046 -21.329 1.00 53.88 105 GLY A N 1
ATOM 813 C CA . GLY A 1 105 ? 17.220 -3.662 -21.761 1.00 53.88 105 GLY A CA 1
ATOM 814 C C . GLY A 1 105 ? 16.345 -4.285 -20.673 1.00 53.88 105 GLY A C 1
ATOM 815 O O . GLY A 1 105 ? 15.194 -4.606 -20.957 1.00 53.88 105 GLY A O 1
ATOM 816 N N . ASP A 1 106 ? 16.834 -4.398 -19.437 1.00 59.44 106 ASP A N 1
ATOM 817 C CA . ASP A 1 106 ? 16.039 -4.935 -18.330 1.00 59.44 106 ASP A CA 1
ATOM 818 C C . ASP A 1 106 ? 15.125 -3.867 -17.709 1.00 59.44 106 ASP A C 1
ATOM 820 O O . ASP A 1 106 ? 15.532 -2.720 -17.490 1.00 59.44 106 ASP A O 1
ATOM 824 N N . ALA A 1 107 ? 13.891 -4.250 -17.364 1.00 67.12 107 ALA A N 1
ATOM 825 C CA . ALA A 1 107 ? 12.992 -3.392 -16.600 1.00 67.12 107 ALA A CA 1
ATOM 826 C C . ALA A 1 107 ? 13.609 -3.076 -15.226 1.00 67.12 107 ALA A C 1
ATOM 828 O O . ALA A 1 107 ? 13.916 -3.972 -14.435 1.00 67.12 107 ALA A O 1
ATOM 829 N N . LEU A 1 108 ? 13.783 -1.785 -14.925 1.00 85.44 108 LEU A N 1
ATOM 830 C CA . LEU A 1 108 ? 14.189 -1.332 -13.594 1.00 85.44 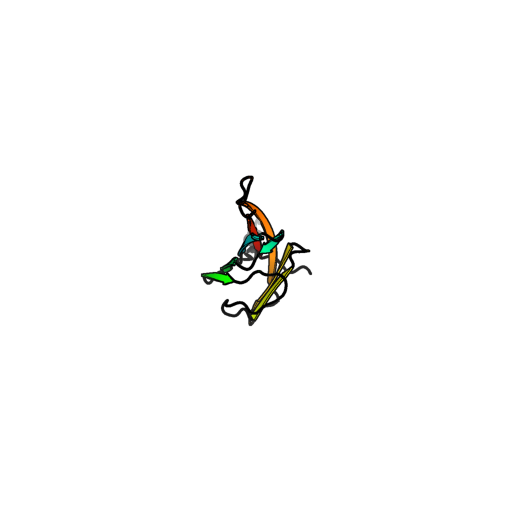108 LEU A CA 1
ATOM 831 C C . LEU A 1 108 ? 13.038 -1.601 -12.625 1.00 85.44 108 LEU A C 1
ATOM 833 O O . LEU A 1 108 ? 12.027 -0.888 -12.667 1.00 85.44 108 LEU A O 1
ATOM 837 N N . CYS A 1 109 ? 13.203 -2.620 -11.784 1.00 89.25 109 CYS A N 1
ATOM 838 C CA . CYS A 1 109 ? 12.203 -3.046 -10.814 1.00 89.25 109 CYS A CA 1
ATOM 839 C C . CYS A 1 109 ? 12.679 -2.841 -9.374 1.00 89.25 109 CYS A C 1
ATOM 841 O O . CYS A 1 109 ? 13.840 -3.090 -9.035 1.00 89.25 109 CYS A O 1
ATOM 843 N N . SER A 1 110 ? 11.742 -2.453 -8.518 1.00 92.94 110 SER A N 1
ATOM 844 C CA . SER A 1 110 ? 11.913 -2.221 -7.092 1.00 92.94 110 SER A CA 1
ATOM 845 C C . SER A 1 110 ? 10.813 -2.928 -6.314 1.00 92.94 110 SER A C 1
ATOM 847 O O . SER A 1 110 ? 9.661 -2.961 -6.728 1.00 92.94 110 SER A O 1
ATOM 849 N N . ILE A 1 111 ? 11.164 -3.459 -5.151 1.00 95.31 111 ILE A N 1
ATOM 850 C CA . ILE A 1 111 ? 10.200 -3.878 -4.141 1.00 95.31 111 ILE A CA 1
ATOM 851 C C . ILE A 1 111 ? 9.980 -2.696 -3.209 1.00 95.31 111 ILE A C 1
ATOM 853 O O . ILE A 1 111 ? 10.927 -2.233 -2.570 1.00 95.31 111 ILE A O 1
ATOM 857 N N . LEU A 1 112 ? 8.740 -2.233 -3.113 1.00 97.12 112 LEU A N 1
ATOM 858 C CA . LEU A 1 112 ? 8.309 -1.265 -2.113 1.00 97.12 112 LEU A CA 1
ATOM 859 C C . LEU A 1 112 ? 7.622 -2.024 -0.982 1.00 97.12 112 LEU A C 1
ATOM 861 O O . LEU A 1 112 ? 6.790 -2.897 -1.228 1.00 97.12 112 LEU A O 1
ATOM 865 N N . LYS A 1 113 ? 7.970 -1.705 0.259 1.00 97.44 113 LYS A N 1
ATOM 866 C CA . LYS A 1 113 ? 7.317 -2.243 1.447 1.00 97.44 113 LYS A CA 1
ATOM 867 C C . LYS A 1 113 ? 6.584 -1.127 2.152 1.00 97.44 113 LYS A C 1
ATOM 869 O O . LYS A 1 113 ? 7.156 -0.074 2.421 1.00 97.44 113 LYS A O 1
ATOM 874 N N . TYR A 1 114 ? 5.335 -1.398 2.464 1.00 97.62 114 TYR A N 1
ATOM 875 C CA . TYR A 1 114 ? 4.452 -0.539 3.217 1.00 97.62 114 TYR A CA 1
ATOM 876 C C . TYR A 1 114 ? 4.081 -1.262 4.502 1.00 97.62 114 TYR A C 1
ATOM 878 O O . TYR A 1 114 ? 3.781 -2.458 4.501 1.00 97.62 114 TYR A O 1
ATOM 886 N N . SER A 1 115 ? 4.137 -0.532 5.603 1.00 95.88 115 SER A N 1
ATOM 887 C CA . SER A 1 115 ? 3.742 -1.029 6.914 1.00 95.88 115 SER A CA 1
ATOM 888 C C . SER A 1 115 ? 2.538 -0.244 7.374 1.00 95.88 115 SER A C 1
ATOM 890 O O . SER A 1 115 ? 2.436 0.961 7.117 1.00 95.88 115 SER A O 1
ATOM 892 N N . GLU A 1 116 ? 1.607 -0.938 8.007 1.00 95.06 116 GLU A N 1
ATOM 893 C CA . GLU A 1 116 ? 0.462 -0.270 8.574 1.00 95.06 116 GLU A CA 1
ATOM 894 C C . GLU A 1 116 ? 0.907 0.639 9.735 1.00 95.06 116 GLU A C 1
ATOM 896 O O . GLU A 1 116 ? 1.867 0.360 10.456 1.00 95.06 116 GLU A O 1
ATOM 901 N N . VAL A 1 117 ? 0.248 1.785 9.873 1.00 92.69 117 VAL A N 1
ATOM 902 C CA . VAL A 1 117 ? 0.502 2.806 10.888 1.00 92.69 117 VAL A CA 1
ATOM 903 C C . VAL A 1 117 ? -0.813 3.422 11.357 1.00 92.69 117 VAL A C 1
ATOM 905 O O . VAL A 1 117 ? -1.858 3.282 10.720 1.00 92.69 117 VAL A O 1
ATOM 908 N N . PHE A 1 118 ? -0.760 4.187 12.447 1.00 91.00 118 PHE A N 1
ATOM 909 C CA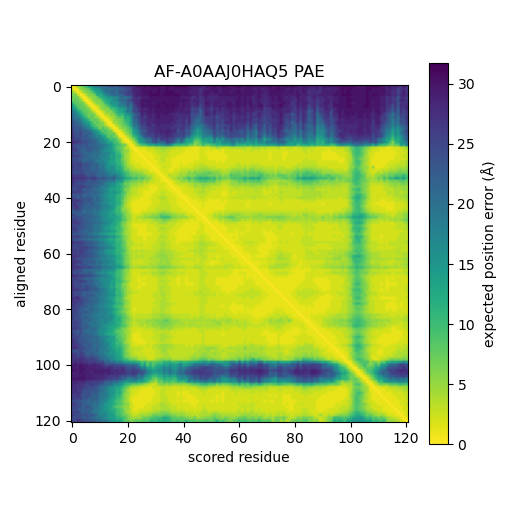 . PHE A 1 118 ? -1.869 5.066 12.802 1.00 91.00 118 PHE A CA 1
ATOM 910 C C . PHE A 1 118 ? -2.097 6.144 11.748 1.00 91.00 118 PHE A C 1
ATOM 912 O O . PHE A 1 118 ? -1.175 6.760 11.216 1.00 91.00 118 PHE A O 1
ATOM 919 N N . CYS A 1 119 ? -3.369 6.410 11.507 1.00 90.69 119 CYS A N 1
ATOM 920 C CA . CYS A 1 119 ? -3.845 7.429 10.595 1.00 90.69 119 CYS A CA 1
ATOM 921 C C . CYS A 1 119 ? -3.677 8.822 11.210 1.00 90.69 119 CYS A C 1
ATOM 923 O O . CYS A 1 119 ? -4.413 9.179 12.126 1.00 90.69 119 CYS A O 1
ATOM 925 N N . GLY A 1 120 ? -2.723 9.611 10.714 1.00 86.00 120 GLY A N 1
ATOM 926 C CA . GLY A 1 120 ? -2.419 10.957 11.230 1.00 86.00 120 GLY A CA 1
ATOM 927 C C . GLY A 1 120 ? -2.836 12.119 10.321 1.00 86.00 120 GLY A C 1
ATOM 928 O O . GLY A 1 120 ? -2.324 13.222 10.478 1.00 86.00 120 GLY A O 1
ATOM 929 N N . TRP A 1 121 ? -3.684 11.858 9.328 1.00 82.31 121 TRP A N 1
ATOM 930 C CA . TRP A 1 121 ? -3.915 12.708 8.153 1.00 82.31 121 TRP A CA 1
ATOM 931 C C . TRP A 1 121 ? -5.284 12.547 7.451 1.00 82.31 121 TRP A C 1
ATOM 933 O O . TRP A 1 121 ? -6.072 11.603 7.731 1.00 82.31 121 TRP A O 1
#

Mean predicted aligned error: 9.78 Å

Organism: NCBI:txid260671

Secondary structure (DSSP, 8-state):
-----------------------EEEEEEEE-TTSPEEEEEEEEEETTEEEEE---SEEE--SSTTEEEEEEETTTTEEEEEETTS--EEEEEEEEEE----TTT---EEEEEEEEE----

Nearest PDB structures (foldseek):
  8fqc-assembly1_U1  TM=5.647E-01  e=4.513E+00  Agrobacterium phage Milano
  2wqa-assembly1_A  TM=2.795E-01  e=1.212E+00  Homo sapiens
  1etb-assembly1_2  TM=4.116E-01  e=3.124E+00  Homo sapiens
  2try-assembly1_A  TM=2.702E-01  e=2.668E+00  Homo sapiens
  2pf6-assembly2_B  TM=2.024E-01  e=2.812E+00  Homo sapiens

pLDDT: mean 83.54, std 17.97, range [42.69, 98.38]

Foldseek 3Di:
DDPDDDPPPPDPPPPPPVPQLPKKKKWKWWQDPVRDTQGQFMWIQDPVGIATGGQDAAWDQTPDPQWGIKHDDVVQQKIWTDGPPDDIKIKHFPDKAFDDDDPDDIIGIMITMIGIDDDPD

Solvent-accessible surface area (backbone atoms only — not comparable to full-atom values): 7151 Å² total; per-residue (Å²): 140,82,92,74,89,85,91,82,87,77,86,82,79,74,79,75,69,68,78,73,54,68,39,35,36,43,32,46,36,32,34,44,98,88,70,47,78,46,28,55,50,24,43,37,37,46,96,89,48,75,34,72,34,75,52,41,77,46,75,44,72,48,84,43,90,66,37,64,35,38,30,30,39,74,93,74,44,32,34,38,35,35,34,75,99,51,69,76,41,26,31,34,64,73,45,76,44,79,76,44,62,56,92,89,86,52,53,47,22,29,41,38,31,27,36,36,46,84,72,88,127